Protein AF-A0A350CSD9-F1 (afdb_monomer_lite)

Radius of gyration: 27.13 Å; chains: 1; bounding box: 55×30×76 Å

Secondary structure (DSSP, 8-state):
----HHHHHHHHHHHHHHHHHHHHHHHHHHHHHHHHHHHHHHHHHHHHHHHHHHHHHHHHHHTSSTTS-SS-HHHHHHHHHHHHHHHHHHHHHTT-

Sequence (96 aa):
MKISIGLRLFVSVLLAILAVAASAVVLLRQNVLHTFGAYATEIELDRLAELNGDLARRYVSHGGWDFVPSTDKRGWIAGELRRLQEERQTGAHAGV

pLDDT: mean 81.26, std 13.13, range [45.62, 96.81]

Structure (mmCIF, N/CA/C/O backbone):
data_AF-A0A350CSD9-F1
#
_entry.id   AF-A0A350CSD9-F1
#
loop_
_atom_site.group_PDB
_atom_site.id
_atom_site.type_symbol
_atom_site.label_atom_id
_atom_site.label_alt_id
_atom_site.label_comp_id
_atom_site.label_asym_id
_atom_site.label_entity_id
_atom_site.label_seq_id
_atom_si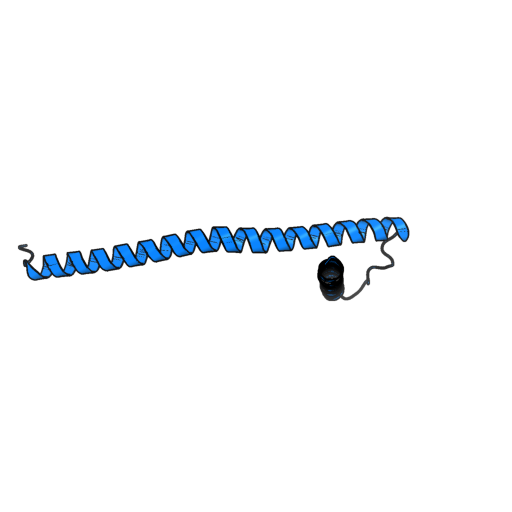te.pdbx_PDB_ins_code
_atom_site.Cartn_x
_atom_site.Cartn_y
_atom_site.Cartn_z
_atom_site.occupancy
_atom_site.B_iso_or_equiv
_atom_site.auth_seq_id
_atom_site.auth_comp_id
_atom_site.auth_asym_id
_atom_site.auth_atom_id
_atom_site.pdbx_PDB_model_num
ATOM 1 N N . MET A 1 1 ? -27.042 -15.988 46.831 1.00 50.22 1 MET A N 1
ATOM 2 C CA . MET A 1 1 ? -26.591 -14.579 46.890 1.00 50.22 1 MET A CA 1
ATOM 3 C C . MET A 1 1 ? -27.629 -13.694 46.208 1.00 50.22 1 MET A C 1
ATOM 5 O O . MET A 1 1 ? -27.922 -13.928 45.043 1.00 50.22 1 MET A O 1
ATOM 9 N N . LYS A 1 2 ? -28.259 -12.752 46.926 1.00 63.94 2 LYS A N 1
ATOM 10 C CA . LYS A 1 2 ? -29.273 -11.839 46.366 1.00 63.94 2 LYS A CA 1
ATOM 11 C C . LYS A 1 2 ? -28.561 -10.652 45.716 1.00 63.94 2 LYS A C 1
ATOM 13 O O . LYS A 1 2 ? -28.051 -9.785 46.414 1.00 63.94 2 LYS A O 1
ATOM 18 N N . ILE A 1 3 ? -28.494 -10.647 44.389 1.00 68.25 3 ILE A N 1
ATOM 19 C CA . ILE A 1 3 ? -27.946 -9.526 43.621 1.00 68.25 3 ILE A CA 1
ATOM 20 C C . ILE A 1 3 ? -28.884 -8.329 43.813 1.00 68.25 3 ILE A C 1
ATOM 22 O O . ILE A 1 3 ? -30.083 -8.439 43.548 1.00 68.25 3 ILE A O 1
ATOM 26 N N . SER A 1 4 ? -28.354 -7.206 44.305 1.00 78.69 4 SER A N 1
ATOM 27 C CA . SER A 1 4 ? -29.147 -5.992 44.500 1.00 78.69 4 SER A CA 1
ATOM 28 C C . SER A 1 4 ? -29.666 -5.473 43.155 1.00 78.69 4 SER A C 1
ATOM 30 O O . SER A 1 4 ? -29.016 -5.626 42.118 1.00 78.69 4 SER A O 1
ATOM 32 N N . ILE A 1 5 ? -30.851 -4.855 43.159 1.00 81.00 5 ILE A N 1
ATOM 33 C CA . ILE A 1 5 ? -31.475 -4.322 41.937 1.00 81.00 5 ILE A CA 1
ATOM 34 C C . ILE A 1 5 ? -30.540 -3.328 41.222 1.00 81.00 5 ILE A C 1
ATOM 36 O O . ILE A 1 5 ? -30.432 -3.356 39.997 1.00 81.00 5 ILE A O 1
ATOM 40 N N . GLY A 1 6 ? -29.801 -2.521 41.995 1.00 78.50 6 GLY A N 1
ATOM 41 C CA . GLY A 1 6 ? -28.824 -1.563 41.477 1.00 78.50 6 GLY A CA 1
ATOM 42 C C . GLY A 1 6 ? -27.636 -2.239 40.793 1.00 78.50 6 GLY A C 1
ATOM 43 O O . GLY A 1 6 ? -27.244 -1.820 39.708 1.00 78.50 6 GLY A O 1
ATOM 44 N N . LEU A 1 7 ? -27.115 -3.334 41.360 1.00 86.75 7 LEU A N 1
ATOM 45 C CA . LEU A 1 7 ? -26.028 -4.096 40.741 1.00 86.75 7 LEU A CA 1
ATOM 46 C C . LEU A 1 7 ? -26.483 -4.767 39.437 1.00 86.75 7 LEU A C 1
ATOM 48 O O . LEU A 1 7 ? -25.740 -4.780 38.464 1.00 86.75 7 LEU A O 1
ATOM 52 N N . ARG A 1 8 ? -27.721 -5.271 39.385 1.00 86.38 8 ARG A N 1
ATOM 53 C CA . ARG A 1 8 ? -28.318 -5.823 38.156 1.00 86.38 8 ARG A CA 1
ATOM 54 C C . ARG A 1 8 ? -28.413 -4.789 37.043 1.00 86.38 8 ARG A C 1
ATOM 56 O O . ARG A 1 8 ? -27.999 -5.073 35.926 1.00 86.38 8 ARG A O 1
ATOM 63 N N . LEU A 1 9 ? -28.936 -3.604 37.352 1.00 90.38 9 LEU A N 1
ATOM 64 C CA . LEU A 1 9 ? -29.043 -2.510 36.386 1.00 90.38 9 LEU A CA 1
ATOM 65 C C . LEU A 1 9 ? -27.666 -2.056 35.901 1.00 90.38 9 LEU A C 1
ATOM 67 O O . LEU A 1 9 ? -27.456 -1.931 34.699 1.00 90.38 9 LEU A O 1
ATOM 71 N N . PHE A 1 10 ? -26.718 -1.887 36.821 1.00 91.44 10 PHE A N 1
ATOM 72 C CA . PHE A 1 10 ? -25.349 -1.513 36.488 1.00 91.44 10 PHE A CA 1
ATOM 73 C C . PHE A 1 10 ? -24.686 -2.532 35.555 1.00 91.44 10 PHE A C 1
ATOM 75 O O . PHE A 1 10 ? -24.153 -2.161 34.512 1.00 91.44 10 PHE A O 1
ATOM 82 N N . VAL A 1 11 ? -24.771 -3.822 35.891 1.00 94.12 11 VAL A N 1
ATOM 83 C CA . VAL A 1 11 ? -24.197 -4.900 35.076 1.00 94.12 11 VAL A CA 1
ATOM 84 C C . VAL A 1 11 ? -24.863 -4.966 33.702 1.00 94.12 11 VAL A C 1
ATOM 86 O O . VAL A 1 11 ? -24.160 -5.103 32.708 1.00 94.12 11 VAL A O 1
ATOM 89 N N . SER A 1 12 ? -26.186 -4.814 33.612 1.00 94.75 12 SER A N 1
ATOM 90 C CA . SER A 1 12 ? -26.886 -4.800 32.322 1.00 94.75 12 SER A CA 1
ATOM 91 C C . SER A 1 12 ? -26.443 -3.643 31.429 1.00 94.75 12 SER A C 1
ATOM 93 O O . SER A 1 12 ? -26.196 -3.849 30.244 1.00 94.75 12 SER A O 1
ATOM 95 N N . VAL A 1 13 ? -26.307 -2.435 31.984 1.00 95.31 13 VAL A N 1
ATOM 96 C CA . VAL A 1 13 ? -25.844 -1.262 31.226 1.00 95.31 13 VAL A CA 1
ATOM 97 C C . VAL A 1 13 ? -24.390 -1.438 30.798 1.00 95.31 13 VAL A C 1
ATOM 99 O O . VAL A 1 13 ? -24.058 -1.199 29.640 1.00 95.31 13 VAL A O 1
ATOM 102 N N . LEU A 1 14 ? -23.532 -1.918 31.699 1.00 95.31 1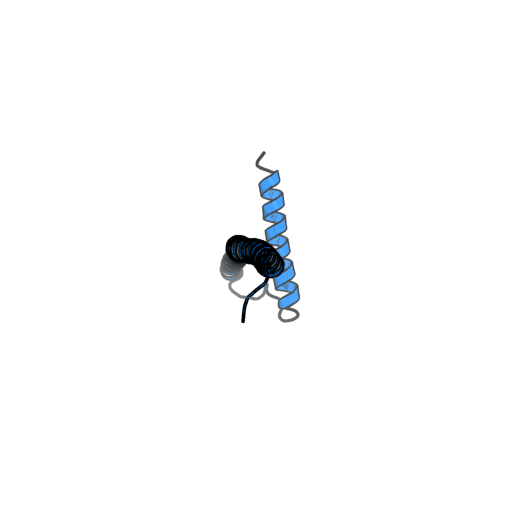4 LEU A N 1
ATOM 103 C CA . LEU A 1 14 ? -22.133 -2.195 31.395 1.00 95.31 14 LEU A CA 1
ATOM 104 C C . LEU A 1 14 ? -22.001 -3.226 30.265 1.00 95.31 14 LEU A C 1
ATOM 106 O O . LEU A 1 14 ? -21.255 -3.006 29.314 1.00 95.31 14 LEU A O 1
ATOM 110 N N . LEU A 1 15 ? -22.759 -4.322 30.336 1.00 96.25 15 LEU A N 1
ATOM 111 C CA . LEU A 1 15 ? -22.778 -5.350 29.296 1.00 96.25 15 LEU A CA 1
ATOM 112 C C . LEU A 1 15 ? -23.313 -4.814 27.968 1.00 96.25 15 LEU A C 1
ATOM 114 O O . LEU A 1 15 ? -22.765 -5.156 26.925 1.00 96.25 15 LEU A O 1
ATOM 118 N N . ALA A 1 16 ? -24.334 -3.956 27.989 1.00 96.44 16 ALA A N 1
ATOM 119 C CA . ALA A 1 16 ? -24.851 -3.328 26.778 1.00 96.44 16 ALA A CA 1
ATOM 120 C C . ALA A 1 16 ? -23.791 -2.441 26.105 1.00 96.44 16 ALA A C 1
ATOM 122 O O . ALA A 1 16 ? -23.576 -2.548 24.900 1.00 96.44 16 ALA A O 1
ATOM 123 N N . ILE A 1 17 ? -23.073 -1.622 26.879 1.00 96.81 17 ILE A N 1
ATOM 124 C CA . ILE A 1 17 ? -21.984 -0.780 26.361 1.00 96.81 17 ILE A CA 1
ATOM 125 C C . ILE A 1 17 ? -20.863 -1.648 25.780 1.00 96.81 17 ILE A C 1
ATOM 127 O O . ILE A 1 17 ? -20.401 -1.394 24.667 1.00 96.81 17 ILE A O 1
ATOM 131 N N . LEU A 1 18 ? -20.455 -2.698 26.498 1.00 96.44 18 LEU A N 1
ATOM 132 C CA . LEU A 1 18 ? -19.434 -3.635 26.025 1.00 96.44 18 LEU A CA 1
ATOM 133 C C . LEU A 1 18 ? -19.862 -4.338 24.731 1.00 96.44 18 LEU A C 1
ATOM 135 O O . LEU A 1 18 ? -19.054 -4.465 23.813 1.00 96.44 18 LEU A O 1
ATOM 139 N N . ALA A 1 19 ? -21.127 -4.747 24.625 1.00 96.25 19 ALA A N 1
ATOM 140 C CA . ALA A 1 19 ? -21.666 -5.377 23.425 1.00 96.25 19 ALA A CA 1
ATOM 141 C C . ALA A 1 19 ? -21.666 -4.419 22.223 1.00 96.25 19 ALA A C 1
ATOM 143 O O . ALA A 1 19 ? -21.280 -4.815 21.121 1.00 96.25 19 ALA A O 1
ATOM 144 N N . VAL A 1 20 ? -22.040 -3.153 22.428 1.00 96.31 20 VAL A N 1
ATOM 145 C CA . VAL A 1 20 ? -21.995 -2.119 21.382 1.00 96.31 20 VAL A CA 1
ATOM 146 C C . VAL A 1 20 ? -20.556 -1.863 20.932 1.00 96.31 20 VAL A C 1
ATOM 148 O O . VAL A 1 20 ? -20.281 -1.877 19.733 1.00 96.31 20 VAL A O 1
ATOM 151 N N . ALA A 1 21 ? -19.624 -1.698 21.873 1.00 93.44 21 ALA A N 1
ATOM 152 C CA . ALA A 1 21 ? -18.213 -1.484 21.565 1.00 93.44 21 ALA A CA 1
ATOM 153 C C . ALA A 1 21 ? -17.609 -2.672 20.795 1.00 93.44 21 ALA A C 1
ATOM 155 O O . ALA A 1 21 ? -16.960 -2.479 19.768 1.00 93.44 21 ALA A O 1
ATOM 156 N N . ALA A 1 22 ? -17.875 -3.904 21.238 1.00 93.69 22 ALA A N 1
ATOM 157 C CA . ALA A 1 22 ? -17.428 -5.111 20.548 1.00 93.69 22 ALA A CA 1
ATOM 158 C C . ALA A 1 22 ? -18.002 -5.200 19.126 1.00 93.69 22 ALA A C 1
ATOM 160 O O . ALA A 1 22 ? -17.271 -5.498 18.183 1.00 93.69 22 ALA A O 1
ATOM 161 N N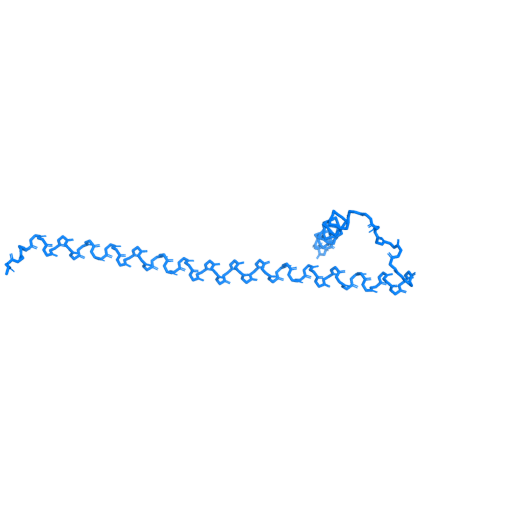 . SER A 1 23 ? -19.287 -4.877 18.955 1.00 92.69 23 SER A N 1
ATOM 162 C CA . SER A 1 23 ? -19.943 -4.869 17.643 1.00 92.69 23 SER A CA 1
ATOM 163 C C . SER A 1 23 ? -19.307 -3.845 16.701 1.00 92.69 23 SER A C 1
ATOM 165 O O . SER A 1 23 ? -18.998 -4.172 15.558 1.00 92.69 23 SER A O 1
ATOM 167 N N . ALA A 1 24 ? -19.030 -2.631 17.186 1.00 88.12 24 ALA A N 1
ATOM 168 C CA . ALA A 1 24 ? -18.349 -1.597 16.409 1.00 88.12 24 ALA A CA 1
ATOM 169 C C . ALA A 1 24 ? -16.936 -2.030 15.977 1.00 88.12 24 ALA A C 1
ATOM 171 O O . ALA A 1 24 ? -16.563 -1.850 14.819 1.00 88.12 24 ALA A O 1
ATOM 172 N N . VAL A 1 25 ? -16.169 -2.661 16.873 1.00 89.12 25 VAL A N 1
ATOM 173 C CA . VAL A 1 25 ? -14.828 -3.189 16.562 1.00 89.12 25 VAL A CA 1
ATOM 174 C C . VAL A 1 25 ? -14.893 -4.298 15.511 1.00 89.12 25 VAL A C 1
ATOM 176 O O . VAL A 1 25 ? -14.080 -4.316 14.588 1.00 89.12 25 VAL A O 1
ATOM 179 N N . VAL A 1 26 ? -15.864 -5.210 15.610 1.00 88.31 26 VAL A N 1
ATOM 180 C CA . VAL A 1 26 ? -16.054 -6.282 14.620 1.00 88.31 26 VAL A CA 1
ATOM 181 C C . VAL A 1 26 ? -16.415 -5.706 13.252 1.00 88.31 26 VAL A C 1
ATOM 183 O O . VAL A 1 26 ? -15.814 -6.106 12.255 1.00 88.31 26 VAL A O 1
ATOM 186 N N . LEU A 1 27 ? -17.331 -4.736 13.202 1.00 85.50 27 LEU A N 1
ATOM 187 C CA . LEU A 1 27 ? -17.722 -4.060 11.962 1.00 85.50 27 LEU A CA 1
ATOM 188 C C . LEU A 1 27 ? -16.553 -3.300 11.328 1.00 85.50 27 LEU A C 1
ATOM 190 O O . LEU A 1 27 ? -16.366 -3.375 10.112 1.00 85.50 27 LEU A O 1
ATOM 194 N N . LEU A 1 28 ? -15.743 -2.614 12.140 1.00 83.31 28 LEU A N 1
ATOM 195 C CA . LEU A 1 28 ? -14.534 -1.936 11.678 1.00 83.31 28 LEU A CA 1
ATOM 196 C C . LEU A 1 28 ? -13.523 -2.944 11.126 1.00 83.31 28 LEU A C 1
ATOM 198 O O . LEU A 1 28 ? -13.008 -2.755 10.029 1.00 83.31 28 LEU A O 1
ATOM 202 N N . ARG A 1 29 ? -13.277 -4.046 11.844 1.00 82.25 29 ARG A N 1
ATOM 203 C CA . ARG A 1 29 ? -12.368 -5.111 11.403 1.00 82.25 29 ARG A CA 1
ATOM 204 C C . ARG A 1 29 ? -12.810 -5.705 10.067 1.00 82.25 29 ARG A C 1
ATOM 206 O O . ARG A 1 29 ? -11.970 -5.900 9.194 1.00 82.25 29 ARG A O 1
ATOM 213 N N . GLN A 1 30 ? -14.101 -5.988 9.907 1.00 79.31 30 GLN A N 1
ATOM 214 C CA . GLN A 1 30 ? -14.649 -6.543 8.669 1.00 79.31 30 GLN A CA 1
ATOM 215 C C . GLN A 1 30 ? -14.529 -5.554 7.506 1.00 79.31 30 GLN A C 1
ATOM 217 O O . GLN A 1 30 ? -14.018 -5.928 6.455 1.00 79.31 30 GLN A O 1
ATOM 222 N N . ASN A 1 31 ? -14.914 -4.292 7.702 1.00 70.69 31 ASN A N 1
ATOM 223 C CA . ASN A 1 31 ? -14.826 -3.277 6.650 1.00 70.69 31 ASN A CA 1
ATOM 224 C C . ASN A 1 31 ? -13.379 -2.945 6.271 1.00 70.69 31 ASN A C 1
ATOM 226 O O . ASN A 1 31 ? -13.071 -2.820 5.092 1.00 70.69 31 ASN A O 1
ATOM 230 N N . VAL A 1 32 ? -12.470 -2.828 7.240 1.00 65.12 32 VAL A N 1
ATOM 231 C CA . VAL A 1 32 ? -11.073 -2.468 6.961 1.00 65.12 32 VAL A CA 1
ATOM 232 C C . VAL A 1 32 ? -10.335 -3.604 6.256 1.00 65.12 32 VAL A C 1
ATOM 234 O O . VAL A 1 32 ? -9.671 -3.358 5.253 1.00 65.12 32 VAL A O 1
ATOM 237 N N . LEU A 1 33 ? -10.468 -4.849 6.727 1.00 60.16 33 LEU A N 1
ATOM 238 C CA . LEU A 1 33 ? -9.805 -5.995 6.092 1.00 60.16 33 LEU A CA 1
ATOM 239 C C . LEU A 1 33 ? -10.341 -6.261 4.683 1.00 60.16 33 LEU A C 1
ATOM 241 O O . LEU A 1 33 ? -9.560 -6.584 3.792 1.00 60.16 33 LEU A O 1
ATOM 245 N N . HIS A 1 34 ? -11.651 -6.103 4.480 1.00 59.03 34 HIS A N 1
ATOM 246 C CA . HIS A 1 34 ? -12.275 -6.319 3.180 1.00 59.03 34 HIS A CA 1
ATOM 247 C C . HIS A 1 34 ? -11.934 -5.199 2.188 1.00 59.03 34 HIS A C 1
ATOM 249 O O . HIS A 1 34 ? -11.589 -5.483 1.047 1.00 59.03 34 HIS A O 1
ATOM 255 N N . THR A 1 35 ? -11.971 -3.935 2.615 1.00 60.97 35 THR A N 1
ATOM 256 C CA . THR A 1 35 ? -11.806 -2.790 1.707 1.00 60.97 35 THR A CA 1
ATOM 257 C C . THR A 1 35 ? -10.342 -2.403 1.493 1.00 60.97 35 THR A C 1
ATOM 259 O O . THR A 1 35 ? -9.939 -2.201 0.354 1.00 60.97 35 THR A O 1
ATOM 262 N N . PHE A 1 36 ? -9.507 -2.332 2.538 1.00 54.47 36 PHE A N 1
ATOM 263 C CA . PHE A 1 36 ? -8.094 -1.957 2.368 1.00 54.47 36 PHE A CA 1
ATOM 264 C C . PHE A 1 36 ? -7.226 -3.126 1.912 1.00 54.47 36 PHE A C 1
ATOM 266 O O . PHE A 1 36 ? -6.335 -2.931 1.092 1.00 54.47 36 PHE A O 1
ATOM 273 N N . GLY A 1 37 ? -7.482 -4.334 2.423 1.00 56.38 37 GLY A N 1
ATOM 274 C CA . GLY A 1 37 ? -6.709 -5.522 2.060 1.00 56.38 37 GLY A CA 1
ATOM 275 C C . GLY A 1 37 ? -6.865 -5.878 0.585 1.00 56.38 37 GLY A C 1
ATOM 276 O O . GLY A 1 37 ? -5.865 -6.089 -0.095 1.00 56.38 37 GLY A O 1
ATOM 277 N N . ALA A 1 38 ? -8.100 -5.876 0.076 1.00 57.69 38 ALA A N 1
ATOM 278 C CA . ALA A 1 38 ? -8.371 -6.148 -1.331 1.00 57.69 38 ALA A CA 1
ATOM 279 C C . ALA A 1 38 ? -7.869 -5.015 -2.238 1.00 57.69 38 ALA A C 1
ATOM 281 O O . ALA A 1 38 ? -7.095 -5.279 -3.147 1.00 57.69 38 ALA A O 1
ATOM 282 N N . TYR A 1 39 ? -8.199 -3.755 -1.939 1.00 53.44 39 TYR A N 1
ATOM 283 C CA . TYR A 1 39 ? -7.846 -2.624 -2.804 1.00 53.44 39 TYR A CA 1
ATOM 284 C C . TYR A 1 39 ? -6.336 -2.351 -2.870 1.00 53.44 39 TYR A C 1
ATOM 286 O O . TYR A 1 39 ? -5.795 -2.123 -3.948 1.00 53.44 39 TYR A O 1
ATOM 294 N N . ALA A 1 40 ? -5.626 -2.407 -1.735 1.00 59.72 40 ALA A N 1
ATOM 295 C CA . ALA A 1 40 ? -4.176 -2.195 -1.725 1.00 59.72 40 ALA A CA 1
ATOM 296 C C . ALA A 1 40 ? -3.432 -3.327 -2.444 1.00 59.72 40 ALA A C 1
ATOM 298 O O . ALA A 1 40 ? -2.444 -3.078 -3.128 1.00 59.72 40 ALA A O 1
ATOM 299 N N . THR A 1 41 ? -3.922 -4.560 -2.309 1.00 61.47 41 THR A N 1
ATOM 300 C CA . THR A 1 41 ? -3.305 -5.730 -2.941 1.00 61.47 41 THR A CA 1
ATOM 301 C C . THR A 1 41 ? -3.598 -5.762 -4.437 1.00 61.47 41 THR A C 1
ATOM 303 O O . THR A 1 41 ? -2.688 -5.988 -5.223 1.00 61.47 41 THR A O 1
ATOM 306 N N . GLU A 1 42 ? -4.832 -5.471 -4.846 1.00 61.44 42 GLU A N 1
ATOM 307 C CA . GLU A 1 42 ? -5.259 -5.453 -6.248 1.00 61.44 42 GLU A CA 1
ATOM 308 C C . GLU A 1 42 ? -4.569 -4.341 -7.048 1.00 61.44 42 GLU A C 1
ATOM 310 O O . GLU A 1 42 ? -4.068 -4.600 -8.139 1.00 61.44 42 GLU A O 1
ATOM 315 N N . ILE A 1 43 ? -4.425 -3.140 -6.477 1.00 63.06 43 ILE A N 1
ATOM 316 C CA . ILE A 1 43 ? -3.654 -2.054 -7.105 1.00 63.06 43 ILE A CA 1
ATOM 317 C C . ILE A 1 43 ? -2.180 -2.420 -7.253 1.00 63.06 43 ILE A C 1
ATOM 319 O O . ILE A 1 43 ? -1.559 -2.101 -8.266 1.00 63.06 43 ILE A O 1
ATOM 323 N N . GLU A 1 44 ? -1.593 -3.050 -6.238 1.00 68.62 44 GLU A N 1
ATOM 324 C CA . GLU A 1 44 ? -0.181 -3.417 -6.287 1.00 68.62 44 GLU A CA 1
ATOM 325 C C . GLU A 1 44 ? 0.068 -4.559 -7.284 1.00 68.62 44 GLU A C 1
ATOM 327 O O . GLU A 1 44 ? 1.036 -4.516 -8.043 1.00 68.62 44 GLU A O 1
ATOM 332 N N . LEU A 1 45 ? -0.846 -5.531 -7.363 1.00 75.31 45 LEU A N 1
ATOM 333 C CA . LEU A 1 45 ? -0.835 -6.590 -8.376 1.00 75.31 45 LEU A CA 1
ATOM 334 C C . LEU A 1 45 ? -0.982 -6.033 -9.797 1.00 75.31 45 LEU A C 1
ATOM 336 O O . LEU A 1 45 ? -0.241 -6.459 -10.682 1.00 75.31 45 LEU A O 1
ATOM 340 N N . ASP A 1 46 ? -1.878 -5.068 -10.010 1.00 78.75 46 ASP A N 1
ATOM 341 C CA . ASP A 1 46 ? -2.067 -4.402 -11.305 1.00 78.75 46 ASP A CA 1
ATOM 342 C C . ASP A 1 46 ? -0.784 -3.691 -11.772 1.00 78.75 46 ASP A C 1
ATOM 344 O O . ASP A 1 46 ? -0.330 -3.869 -12.904 1.00 78.75 46 ASP A O 1
ATOM 348 N N . ARG A 1 47 ? -0.113 -2.964 -10.870 1.00 79.44 47 ARG A N 1
ATOM 349 C CA . ARG A 1 47 ? 1.168 -2.293 -11.163 1.00 79.44 47 ARG A CA 1
ATOM 350 C C . ARG A 1 47 ? 2.279 -3.274 -11.524 1.00 79.44 47 ARG A C 1
ATOM 352 O O . ARG A 1 47 ? 3.063 -3.021 -12.438 1.00 79.44 47 ARG A O 1
ATOM 359 N N . LEU A 1 48 ? 2.364 -4.393 -10.806 1.00 84.81 48 LEU A N 1
ATOM 360 C CA . LEU A 1 48 ? 3.350 -5.435 -11.091 1.00 84.81 48 LEU A CA 1
ATOM 361 C C . LEU A 1 48 ? 3.069 -6.128 -12.429 1.00 84.81 48 LEU A C 1
ATOM 363 O O . LEU A 1 48 ? 4.010 -6.443 -13.159 1.00 84.81 48 LEU A O 1
ATOM 367 N N . ALA A 1 49 ? 1.796 -6.335 -12.774 1.00 85.12 49 ALA A N 1
ATOM 368 C CA . ALA A 1 49 ? 1.400 -6.886 -14.066 1.00 85.12 49 ALA A CA 1
ATOM 369 C C . ALA A 1 49 ? 1.789 -5.952 -15.224 1.00 85.12 49 ALA A C 1
ATOM 371 O O . ALA A 1 49 ? 2.314 -6.414 -16.240 1.00 85.12 49 ALA A O 1
ATOM 372 N N . GLU A 1 50 ? 1.605 -4.643 -15.048 1.00 85.38 50 GLU A N 1
ATOM 373 C CA . GLU A 1 50 ? 2.010 -3.626 -16.020 1.00 85.38 50 GLU A CA 1
ATOM 374 C C . GLU A 1 50 ? 3.533 -3.587 -16.213 1.00 85.38 50 GLU A C 1
ATOM 376 O O . GLU A 1 50 ? 4.012 -3.662 -17.349 1.00 85.38 50 GLU A O 1
ATOM 381 N N . LEU A 1 51 ? 4.298 -3.570 -15.114 1.00 88.94 51 LEU A N 1
ATOM 382 C CA . LEU A 1 51 ? 5.759 -3.648 -15.160 1.00 88.94 51 LEU A CA 1
ATOM 383 C C . LEU A 1 51 ? 6.230 -4.912 -15.889 1.00 88.94 51 LEU A C 1
ATOM 385 O O . LEU A 1 51 ? 7.125 -4.848 -16.731 1.00 88.94 51 LEU A O 1
ATOM 389 N N . ASN A 1 52 ? 5.622 -6.062 -15.594 1.00 88.88 52 ASN A N 1
ATOM 390 C CA . ASN A 1 52 ? 5.957 -7.323 -16.246 1.00 88.88 52 ASN A CA 1
ATOM 391 C C . ASN A 1 52 ? 5.685 -7.282 -17.759 1.00 88.88 52 ASN A C 1
ATOM 393 O O . ASN A 1 52 ? 6.528 -7.705 -18.551 1.00 88.88 52 ASN A O 1
ATOM 397 N N . GLY A 1 53 ? 4.532 -6.749 -18.172 1.00 89.38 53 GLY A N 1
ATOM 398 C CA . GLY A 1 53 ? 4.199 -6.595 -19.588 1.00 89.38 53 GLY A CA 1
ATOM 399 C C . GLY A 1 53 ? 5.177 -5.676 -20.320 1.00 89.38 53 GLY A C 1
ATOM 400 O O . GLY A 1 53 ? 5.566 -5.955 -21.455 1.00 89.38 53 GLY A O 1
ATOM 401 N N . ASP A 1 54 ? 5.618 -4.606 -19.665 1.00 89.62 54 ASP A N 1
ATOM 402 C CA . ASP A 1 54 ? 6.589 -3.683 -20.238 1.00 89.62 54 ASP A CA 1
ATOM 403 C C . ASP A 1 54 ? 7.996 -4.281 -20.354 1.00 89.62 54 ASP A C 1
ATOM 405 O O . ASP A 1 54 ? 8.625 -4.205 -21.412 1.00 89.62 54 ASP A O 1
ATOM 409 N N . LEU A 1 55 ? 8.447 -4.985 -19.316 1.00 90.62 55 LEU A N 1
ATOM 410 C CA . LEU A 1 55 ? 9.692 -5.748 -19.333 1.00 90.62 55 LEU A CA 1
ATOM 411 C C . LEU A 1 55 ? 9.704 -6.798 -20.444 1.00 90.62 55 LEU A C 1
ATOM 413 O O . LEU A 1 55 ? 10.699 -6.914 -21.158 1.00 90.62 55 LEU A O 1
ATOM 417 N N . ALA A 1 56 ? 8.601 -7.526 -20.629 1.00 89.56 56 ALA A N 1
ATOM 418 C CA . ALA A 1 56 ? 8.477 -8.522 -21.688 1.00 89.56 56 ALA A CA 1
ATOM 419 C C . ALA A 1 56 ? 8.633 -7.894 -23.083 1.00 89.56 56 ALA A C 1
ATOM 421 O O . ALA A 1 56 ? 9.347 -8.434 -23.928 1.00 89.56 56 ALA A O 1
ATOM 422 N N . ARG A 1 57 ? 8.032 -6.719 -23.320 1.00 90.94 57 ARG A N 1
ATOM 423 C CA . ARG A 1 57 ? 8.199 -5.983 -24.585 1.00 90.94 57 ARG A CA 1
ATOM 424 C C . ARG A 1 57 ? 9.641 -5.536 -24.801 1.00 90.94 57 ARG A C 1
ATOM 426 O O . ARG A 1 57 ? 10.169 -5.716 -25.897 1.00 90.94 57 ARG A O 1
ATOM 433 N N . ARG A 1 58 ? 10.285 -4.979 -23.771 1.00 89.62 58 ARG A N 1
ATOM 434 C CA . ARG A 1 58 ? 11.685 -4.529 -23.854 1.00 89.62 58 ARG A CA 1
ATOM 435 C C . ARG A 1 58 ? 12.654 -5.683 -24.067 1.00 89.62 58 ARG A C 1
ATOM 437 O O . ARG A 1 58 ? 13.593 -5.545 -24.840 1.00 89.62 58 ARG A O 1
ATOM 444 N N . TYR A 1 59 ? 12.399 -6.820 -23.429 1.00 89.50 59 TYR A N 1
ATOM 445 C CA . TYR A 1 59 ? 13.184 -8.033 -23.615 1.00 89.50 59 TYR A CA 1
ATOM 446 C C . TYR A 1 59 ? 13.152 -8.502 -25.072 1.00 89.50 59 TYR A C 1
ATOM 448 O O . TYR A 1 59 ? 14.199 -8.770 -25.654 1.00 89.50 59 TYR A O 1
ATOM 456 N N . VAL A 1 60 ? 11.966 -8.535 -25.691 1.00 91.25 60 VAL A N 1
ATOM 457 C CA . VAL A 1 60 ? 11.827 -8.892 -27.111 1.00 91.25 60 VAL A CA 1
ATOM 458 C C . VAL A 1 60 ? 12.503 -7.860 -28.015 1.00 91.25 60 VAL A C 1
ATOM 460 O O . VAL A 1 60 ? 13.175 -8.246 -28.967 1.00 91.25 60 VAL A O 1
ATOM 463 N N . SER A 1 61 ? 12.364 -6.562 -27.726 1.00 90.50 61 SER A N 1
ATOM 464 C CA . SER A 1 61 ? 12.931 -5.509 -28.580 1.00 90.50 61 SER A CA 1
ATOM 465 C C . SER A 1 61 ? 14.453 -5.393 -28.494 1.00 90.50 61 SER A C 1
ATOM 467 O O . SER A 1 61 ? 15.092 -5.114 -29.503 1.00 90.50 61 SER A O 1
ATOM 469 N N . HIS A 1 62 ? 15.035 -5.625 -27.317 1.00 88.19 62 HIS A N 1
ATOM 470 C CA . HIS A 1 62 ? 16.485 -5.579 -27.102 1.00 88.19 62 HIS A CA 1
ATOM 471 C C . HIS A 1 62 ? 17.151 -6.948 -27.290 1.00 88.19 62 HIS A C 1
ATOM 473 O O . HIS A 1 62 ? 18.374 -7.032 -27.311 1.00 88.19 62 HIS A O 1
ATOM 479 N N . GLY A 1 63 ? 16.369 -8.025 -27.418 1.00 87.31 63 GLY A N 1
ATOM 480 C CA . GLY A 1 63 ? 16.881 -9.391 -27.545 1.00 87.31 63 GLY A CA 1
ATOM 481 C C . GLY A 1 63 ? 17.593 -9.906 -26.289 1.00 87.31 63 GLY A C 1
ATOM 482 O O . GLY A 1 63 ? 18.369 -10.856 -26.373 1.00 87.31 63 GLY A O 1
ATOM 483 N N . GLY A 1 64 ? 17.365 -9.285 -25.129 1.00 86.81 64 GLY A N 1
ATOM 484 C CA . GLY A 1 64 ? 18.125 -9.559 -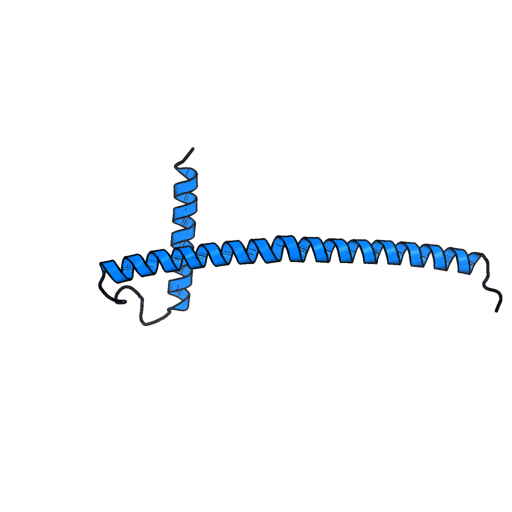23.914 1.00 86.81 64 GLY A CA 1
ATOM 485 C C . GLY A 1 64 ? 17.793 -8.622 -22.755 1.00 86.81 64 GLY A C 1
ATOM 486 O O . GLY A 1 64 ? 16.880 -7.803 -22.831 1.00 86.81 64 GLY A O 1
ATOM 487 N N . TRP A 1 65 ? 18.543 -8.759 -21.659 1.00 90.38 65 TRP A N 1
ATOM 488 C CA . TRP A 1 65 ? 18.348 -8.011 -20.407 1.00 90.38 65 TRP A CA 1
ATOM 489 C C . TRP A 1 65 ? 19.311 -6.829 -20.239 1.00 90.38 65 TRP A C 1
ATOM 491 O O . TRP A 1 65 ? 19.425 -6.293 -19.141 1.00 90.38 65 TRP A O 1
ATOM 501 N N . ASP A 1 66 ? 19.989 -6.401 -21.303 1.00 88.44 66 ASP A N 1
ATOM 502 C CA . ASP A 1 66 ? 21.064 -5.398 -21.234 1.00 88.44 66 ASP A CA 1
ATOM 503 C C . ASP A 1 66 ? 20.597 -4.022 -20.723 1.00 88.44 66 ASP A C 1
ATOM 505 O O . ASP A 1 66 ? 21.395 -3.225 -20.236 1.00 88.44 66 ASP A O 1
ATOM 509 N N . PHE A 1 67 ? 19.292 -3.750 -20.786 1.00 85.75 67 PHE A N 1
ATOM 510 C CA . PHE A 1 67 ? 18.669 -2.534 -20.261 1.00 85.75 67 PHE A CA 1
ATOM 511 C C . PHE A 1 67 ? 18.408 -2.574 -18.743 1.00 85.75 67 PHE A C 1
ATOM 513 O O . PHE A 1 67 ? 18.057 -1.551 -18.153 1.00 85.75 67 PHE A O 1
ATOM 520 N N . VAL A 1 68 ? 18.538 -3.741 -18.102 1.00 88.81 68 VAL A N 1
ATOM 521 C CA . VAL A 1 68 ? 18.373 -3.896 -16.653 1.00 88.81 68 VAL A CA 1
ATOM 522 C C . VAL A 1 68 ? 19.737 -3.736 -15.986 1.00 88.81 68 VAL A C 1
ATOM 524 O O . VAL A 1 68 ? 20.660 -4.495 -16.290 1.00 88.81 68 VAL A O 1
ATOM 527 N N . PRO A 1 69 ? 19.894 -2.799 -15.038 1.00 88.38 69 PRO A N 1
ATOM 528 C CA . PRO A 1 69 ? 21.171 -2.598 -14.380 1.00 88.38 69 PRO A CA 1
ATOM 529 C C . PRO A 1 69 ? 21.569 -3.833 -13.563 1.00 88.38 69 PRO A C 1
ATOM 531 O O . PRO A 1 69 ? 20.760 -4.485 -12.893 1.00 88.38 69 PRO A O 1
ATOM 534 N N . SER A 1 70 ?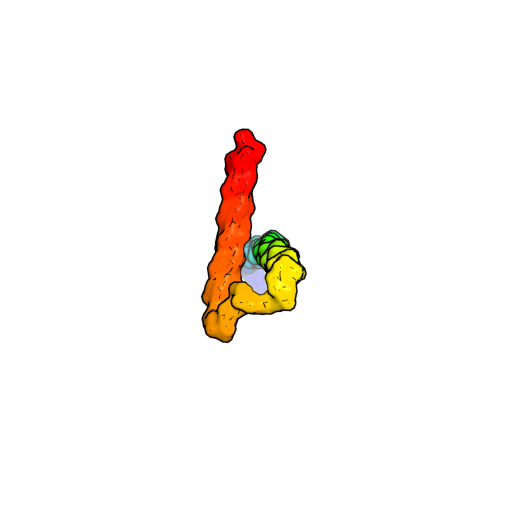 22.858 -4.161 -13.614 1.00 85.69 70 SER A N 1
ATOM 535 C CA . SER A 1 70 ? 23.436 -5.286 -12.874 1.00 85.69 70 SER A CA 1
ATOM 536 C C . SER A 1 70 ? 23.526 -5.007 -11.368 1.00 85.69 70 SER A C 1
ATOM 538 O O . SER A 1 70 ? 23.438 -5.940 -10.564 1.00 85.69 70 SER A O 1
ATOM 540 N N . THR A 1 71 ? 23.630 -3.732 -10.983 1.00 88.25 71 THR A N 1
ATOM 541 C CA . THR A 1 71 ? 23.653 -3.226 -9.605 1.00 88.25 71 THR A CA 1
ATOM 542 C C . THR A 1 71 ? 22.378 -2.441 -9.276 1.00 88.25 71 THR A C 1
ATOM 544 O O . THR A 1 71 ? 21.684 -1.956 -10.159 1.00 88.25 71 THR A O 1
ATOM 547 N N . ASP A 1 72 ? 22.030 -2.367 -7.989 1.00 88.25 72 ASP A N 1
ATOM 548 C CA . ASP A 1 72 ? 20.837 -1.666 -7.476 1.00 88.25 72 ASP A CA 1
ATOM 549 C C . ASP A 1 72 ? 19.499 -1.993 -8.179 1.00 88.25 72 ASP A C 1
ATOM 551 O O . ASP A 1 72 ? 18.675 -1.138 -8.502 1.00 88.25 72 ASP A O 1
ATOM 555 N N . LYS A 1 73 ? 19.234 -3.290 -8.363 1.00 84.94 73 LYS A N 1
ATOM 556 C CA . LYS A 1 73 ? 17.980 -3.773 -8.964 1.00 84.94 73 LYS A CA 1
ATOM 557 C C . LYS A 1 73 ? 16.731 -3.281 -8.228 1.00 84.94 73 LYS A C 1
ATOM 559 O O . LYS A 1 73 ? 15.707 -3.047 -8.855 1.00 84.94 73 LYS A O 1
ATOM 564 N N . ARG A 1 74 ? 16.801 -3.125 -6.900 1.00 84.69 74 ARG A N 1
ATOM 565 C CA . ARG A 1 74 ? 15.663 -2.659 -6.092 1.00 84.69 74 ARG A CA 1
ATOM 566 C C . ARG A 1 74 ? 15.350 -1.188 -6.349 1.00 84.69 74 ARG A C 1
ATOM 568 O O . ARG A 1 74 ? 14.182 -0.871 -6.560 1.00 84.69 74 ARG A O 1
ATOM 575 N N . GLY A 1 75 ? 16.362 -0.317 -6.352 1.00 87.94 75 GLY A N 1
ATOM 576 C CA . GLY A 1 75 ? 16.180 1.096 -6.680 1.00 87.94 75 GLY A CA 1
ATOM 577 C C . GLY A 1 75 ? 15.677 1.283 -8.107 1.00 87.94 75 GLY A C 1
ATOM 578 O O . GLY A 1 75 ? 14.742 2.050 -8.337 1.00 87.94 75 GLY A O 1
ATOM 579 N N . TRP A 1 76 ? 16.212 0.497 -9.043 1.00 90.06 76 TRP A N 1
ATOM 580 C CA . TRP A 1 76 ? 15.771 0.507 -10.433 1.00 90.06 76 TRP A CA 1
ATOM 581 C C . TRP A 1 76 ? 14.307 0.070 -10.604 1.00 90.06 76 TRP A C 1
ATOM 583 O O . TRP A 1 76 ? 13.535 0.805 -11.212 1.00 90.06 76 TRP A O 1
ATOM 593 N N . ILE A 1 77 ? 13.885 -1.055 -10.004 1.00 89.12 77 ILE A N 1
ATOM 594 C CA . ILE A 1 77 ? 12.480 -1.511 -10.044 1.00 89.12 77 ILE A CA 1
ATOM 595 C C . ILE A 1 77 ? 11.544 -0.449 -9.452 1.00 89.12 77 ILE A C 1
ATOM 597 O O . ILE A 1 77 ? 10.502 -0.151 -10.030 1.00 89.12 77 ILE A O 1
ATOM 601 N N . ALA A 1 78 ? 11.915 0.153 -8.318 1.00 88.38 78 ALA A N 1
ATOM 602 C CA . ALA A 1 78 ? 11.112 1.200 -7.690 1.00 88.38 78 ALA A CA 1
ATOM 603 C C . ALA A 1 78 ? 11.004 2.465 -8.563 1.00 88.38 78 ALA A C 1
ATOM 605 O O . ALA A 1 78 ? 9.965 3.125 -8.567 1.00 88.38 78 ALA A O 1
ATOM 606 N N . GLY A 1 79 ? 12.063 2.809 -9.302 1.00 89.56 79 GLY A N 1
ATOM 607 C CA . GLY A 1 79 ? 12.050 3.896 -10.281 1.00 89.56 79 GLY A CA 1
ATOM 608 C C . GLY A 1 79 ? 11.169 3.587 -11.491 1.00 89.56 79 GLY A C 1
ATOM 609 O O . GLY A 1 79 ? 10.385 4.435 -11.906 1.00 89.56 79 GLY A O 1
ATOM 610 N N . GLU A 1 80 ? 11.243 2.364 -12.009 1.00 90.62 80 GLU A N 1
ATOM 611 C CA . GLU A 1 80 ? 10.464 1.918 -13.165 1.00 90.62 80 GLU A CA 1
ATOM 612 C C . GLU A 1 80 ? 8.958 1.855 -12.857 1.00 90.62 80 GLU A C 1
ATOM 614 O O . GLU A 1 80 ? 8.141 2.343 -13.635 1.00 90.62 80 GLU A O 1
ATOM 619 N N . LEU A 1 81 ? 8.587 1.360 -11.670 1.00 88.06 81 LEU A N 1
ATOM 620 C CA . LEU A 1 81 ? 7.205 1.409 -11.182 1.00 88.06 81 LEU A CA 1
ATOM 621 C C . LEU A 1 81 ? 6.687 2.847 -11.059 1.00 88.06 81 LEU A C 1
ATOM 623 O O . LEU A 1 81 ? 5.538 3.114 -11.406 1.00 88.06 81 LEU A O 1
ATOM 627 N N . ARG A 1 82 ? 7.524 3.782 -10.591 1.00 89.19 82 ARG A N 1
ATOM 628 C CA . ARG A 1 82 ? 7.154 5.201 -10.496 1.00 89.19 82 ARG A CA 1
ATOM 629 C C . ARG A 1 82 ? 6.945 5.825 -11.877 1.00 89.19 82 ARG A C 1
ATOM 631 O O . ARG A 1 82 ? 5.943 6.502 -12.072 1.00 89.19 82 ARG A O 1
ATOM 638 N N . ARG A 1 83 ? 7.828 5.541 -12.840 1.00 90.06 83 ARG A N 1
ATOM 639 C CA . ARG A 1 83 ? 7.696 6.020 -14.226 1.00 90.06 83 ARG A CA 1
ATOM 640 C C . ARG A 1 83 ? 6.367 5.576 -14.845 1.00 90.06 83 ARG A C 1
ATOM 642 O O . ARG A 1 83 ? 5.642 6.404 -15.385 1.00 90.06 83 ARG A O 1
ATOM 649 N N . LEU A 1 84 ? 6.013 4.295 -14.711 1.00 87.44 84 LEU A N 1
ATOM 650 C CA . LEU A 1 84 ? 4.741 3.762 -15.221 1.00 87.44 84 LEU A CA 1
ATOM 651 C C . LEU A 1 84 ? 3.522 4.427 -14.554 1.00 87.44 84 LEU A C 1
ATOM 653 O O . LEU A 1 84 ? 2.532 4.737 -15.214 1.00 87.44 84 LEU A O 1
ATOM 657 N N . GLN A 1 85 ? 3.603 4.719 -13.252 1.00 83.94 85 GLN A N 1
ATOM 658 C CA . GLN A 1 85 ? 2.548 5.453 -12.543 1.00 83.94 85 GLN A CA 1
ATOM 659 C C . GLN A 1 85 ? 2.387 6.894 -13.047 1.00 83.94 85 GLN A C 1
ATOM 661 O O . GLN A 1 85 ? 1.257 7.370 -13.168 1.00 83.94 85 GLN A O 1
ATOM 666 N N . GLU A 1 86 ? 3.489 7.587 -13.332 1.00 86.56 86 GLU A N 1
ATOM 667 C CA . GLU A 1 86 ? 3.491 8.954 -13.867 1.00 86.56 86 GLU A CA 1
ATOM 668 C C . GLU A 1 86 ? 2.921 9.002 -15.295 1.00 86.56 86 GLU A C 1
ATOM 670 O O . GLU A 1 86 ? 2.123 9.887 -15.615 1.00 86.56 86 GLU A O 1
ATOM 675 N N . GLU A 1 87 ? 3.241 8.013 -16.133 1.00 85.75 87 GLU A N 1
ATOM 676 C CA . GLU A 1 87 ? 2.678 7.869 -17.483 1.00 85.75 87 GLU A CA 1
ATOM 677 C C . GLU A 1 87 ? 1.167 7.639 -17.450 1.00 85.75 87 GLU A C 1
ATOM 679 O O . GLU A 1 87 ? 0.428 8.272 -18.208 1.00 85.75 87 GLU A O 1
ATOM 684 N N . ARG A 1 88 ? 0.684 6.815 -16.512 1.00 79.50 88 ARG A N 1
ATOM 685 C CA . ARG A 1 88 ? -0.751 6.592 -16.299 1.00 79.50 88 ARG A CA 1
ATOM 686 C C . ARG A 1 88 ? -1.471 7.872 -15.872 1.00 79.50 88 ARG A C 1
ATOM 688 O O . ARG A 1 88 ? -2.539 8.174 -16.399 1.00 79.50 88 ARG A O 1
ATOM 695 N N . GLN A 1 89 ? -0.901 8.631 -14.935 1.00 79.50 89 GLN A N 1
ATOM 696 C CA . GLN A 1 89 ? -1.489 9.895 -14.474 1.00 79.50 89 GLN A CA 1
ATOM 697 C C . GLN A 1 89 ? -1.526 10.933 -15.600 1.00 79.50 89 GLN A C 1
ATOM 699 O O . GLN A 1 89 ? -2.547 11.580 -15.814 1.00 79.50 89 GLN A O 1
ATOM 704 N N . THR A 1 90 ? -0.448 11.033 -16.377 1.00 79.00 90 THR A N 1
ATOM 705 C CA . THR A 1 90 ? -0.359 11.962 -17.510 1.00 79.00 90 THR A CA 1
ATOM 706 C C . THR A 1 90 ? -1.333 11.582 -18.632 1.00 79.00 90 THR A C 1
ATOM 708 O O . THR A 1 90 ? -2.030 12.447 -19.159 1.00 79.00 90 THR A O 1
ATOM 711 N N . GLY A 1 91 ? -1.456 10.290 -18.955 1.00 69.12 91 GLY A N 1
ATOM 712 C CA . GLY A 1 91 ? -2.421 9.785 -19.937 1.00 69.12 91 GLY A CA 1
ATOM 713 C C . GLY A 1 91 ? -3.881 9.939 -19.497 1.00 69.12 91 GLY A C 1
ATOM 714 O O . GLY A 1 91 ? -4.736 10.255 -20.320 1.00 69.12 91 GLY A O 1
ATOM 715 N N . ALA A 1 92 ? -4.169 9.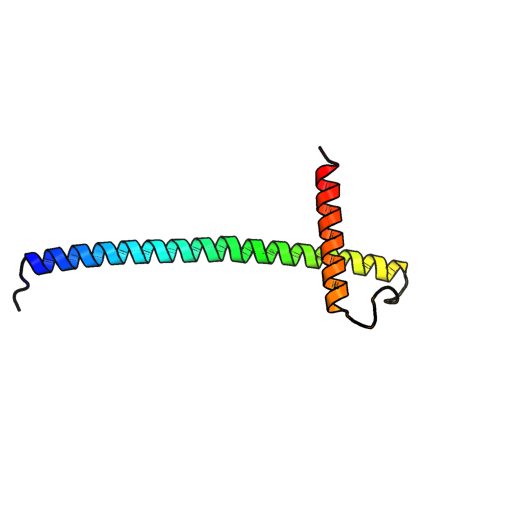797 -18.199 1.00 59.47 92 ALA A N 1
ATOM 716 C CA . ALA A 1 92 ? -5.498 10.040 -17.638 1.00 59.47 92 ALA A CA 1
ATOM 717 C C . ALA A 1 92 ? -5.906 11.525 -17.700 1.00 59.47 92 ALA A C 1
ATOM 719 O O . ALA A 1 92 ? -7.081 11.830 -17.883 1.00 59.47 92 ALA A O 1
ATOM 720 N N . HIS A 1 93 ? -4.945 12.448 -17.595 1.00 54.88 93 HIS A N 1
ATOM 721 C CA . HIS A 1 93 ? -5.187 13.886 -17.742 1.00 54.88 93 HIS A CA 1
ATOM 722 C C . HIS A 1 93 ? -5.304 14.353 -19.202 1.00 54.88 93 HIS A C 1
ATOM 724 O O . HIS A 1 93 ? -5.909 15.391 -19.448 1.00 54.88 93 HIS A O 1
ATOM 730 N N . ALA A 1 94 ? -4.768 13.600 -20.166 1.00 58.47 94 ALA A N 1
ATOM 731 C CA . ALA A 1 94 ? -4.854 13.916 -21.596 1.00 58.47 94 ALA A CA 1
ATOM 732 C C . ALA A 1 94 ? -6.160 13.439 -22.270 1.00 58.47 94 ALA A C 1
ATOM 734 O O . ALA A 1 94 ? -6.372 13.713 -23.449 1.00 58.47 94 ALA A O 1
ATOM 735 N N . GLY A 1 95 ? -7.015 12.710 -21.544 1.00 53.59 95 GLY A N 1
ATOM 736 C CA . GLY A 1 95 ? -8.282 12.154 -22.033 1.00 53.59 95 GLY A CA 1
ATOM 737 C C . GLY A 1 95 ? -9.549 12.919 -21.623 1.00 53.59 95 GLY A C 1
ATOM 738 O O . GLY A 1 95 ? -10.619 12.312 -21.645 1.00 53.59 95 GLY A O 1
ATOM 739 N N . VAL A 1 96 ? -9.441 14.194 -21.218 1.00 45.62 96 VAL A N 1
ATOM 740 C CA . VAL A 1 96 ? -10.576 15.081 -20.870 1.00 45.62 96 VAL A CA 1
ATOM 741 C C . VAL A 1 96 ? -10.751 16.169 -21.921 1.00 45.62 96 VAL A C 1
ATOM 743 O O . VAL A 1 96 ? -9.728 16.789 -22.287 1.00 45.62 96 VAL A O 1
#

Foldseek 3Di:
DDQDPVNVVVVVVVVVVVVVVVVVVVVCVVCCCVPVVCVVVVVVVVLVVVLVVVQVVVCVVVVHDPVQDPPPNVVVVVVSSVVVVVVVVVVVVVPD